Protein 1T6A (pdb70)

Structure (mmCIF, N/CA/C/O backbone):
data_1T6A
#
_entry.id   1T6A
#
_cell.length_a   77.307
_cell.length_b   77.307
_cell.length_c   200.410
_cell.angle_alpha   90.00
_cell.angle_beta   90.00
_cell.angle_gamma   120.00
#
_symmetry.space_group_name_H-M   'H 3 2'
#
loop_
_entity.id
_entity.type
_entity.pdbx_description
1 polymer 'RBSTP2229 gene product'
2 non-polymer 'NITRATE ION'
3 water water
#
loop_
_atom_site.group_PDB
_atom_site.id
_atom_site.type_symbol
_atom_site.label_atom_id
_atom_site.label_alt_id
_atom_site.label_comp_id
_atom_site.label_asym_id
_atom_site.label_entity_id
_atom_site.label_seq_id
_atom_site.pdbx_PDB_ins_code
_atom_site.Cartn_x
_atom_site.Cartn_y
_atom_site.Cartn_z
_atom_site.occupancy
_atom_site.B_iso_or_equiv
_atom_site.auth_seq_id
_atom_site.auth_comp_id
_atom_site.auth_asym_id
_atom_site.auth_atom_id
_atom_site.pdbx_PDB_model_num
ATOM 1 N N . ALA A 1 1 ? -21.551 11.063 122.193 1.00 49.78 0 ALA A N 1
ATOM 2 C CA . ALA A 1 1 ? -21.704 9.821 122.999 1.00 49.48 0 ALA A CA 1
ATOM 3 C C . ALA A 1 1 ? -20.466 9.536 123.868 1.00 48.74 0 ALA A C 1
ATOM 4 O O . ALA A 1 1 ? -20.635 9.117 125.023 1.00 49.74 0 ALA A O 1
ATOM 14 N N . ASN A 1 3 ? -15.928 10.235 125.047 1.00 39.22 2 ASN A N 1
ATOM 15 C CA . ASN A 1 3 ? -14.943 11.246 125.371 1.00 37.39 2 ASN A CA 1
ATOM 16 C C . ASN A 1 3 ? -13.596 10.642 125.820 1.00 34.86 2 ASN A C 1
ATOM 17 O O . ASN A 1 3 ? -13.553 9.668 126.573 1.00 33.62 2 ASN A O 1
ATOM 22 N N . THR A 1 4 ? -12.506 11.230 125.342 1.00 32.00 3 THR A N 1
ATOM 23 C CA . THR A 1 4 ? -11.162 10.904 125.796 1.00 31.26 3 THR A CA 1
ATOM 24 C C . THR A 1 4 ? -10.577 12.172 126.386 1.00 30.30 3 THR A C 1
ATOM 25 O O . THR A 1 4 ? -10.833 13.259 125.889 1.00 30.34 3 THR A O 1
ATOM 29 N N . ASP A 1 5 ? -9.813 12.054 127.458 1.00 29.74 4 ASP A N 1
ATOM 30 C CA . ASP A 1 5 ? -9.124 13.212 127.988 1.00 30.23 4 ASP A CA 1
ATOM 31 C C . ASP A 1 5 ? -7.685 12.934 128.356 1.00 29.12 4 ASP A C 1
ATOM 32 O O . ASP A 1 5 ? -7.338 11.851 128.814 1.00 27.96 4 ASP A O 1
ATOM 37 N N . LEU A 1 6 ? -6.850 13.944 128.158 1.00 27.71 5 LEU A N 1
ATOM 38 C CA . LEU A 1 6 ? -5.486 13.919 128.629 1.00 27.28 5 LEU A CA 1
ATOM 39 C C . LEU A 1 6 ? -5.328 14.866 129.817 1.00 27.47 5 LEU A C 1
ATOM 40 O O . LEU A 1 6 ? -5.476 16.082 129.664 1.00 26.04 5 LEU A O 1
ATOM 45 N N . LYS A 1 7 ? -4.967 14.327 130.973 1.00 27.39 6 LYS A N 1
ATOM 46 C CA . LYS A 1 7 ? -4.582 15.168 132.095 1.00 28.69 6 LYS A CA 1
ATOM 47 C C . LYS A 1 7 ? -3.116 15.593 131.988 1.00 28.63 6 LYS A C 1
ATOM 48 O O . LYS A 1 7 ? -2.203 14.779 132.088 1.00 28.41 6 LYS A O 1
ATOM 54 N N . LEU A 1 8 ? -2.903 16.885 131.794 1.00 28.37 7 LEU A N 1
ATOM 55 C CA . LEU A 1 8 ? -1.573 17.437 131.591 1.00 28.63 7 LEU A CA 1
ATOM 56 C C . LEU A 1 8 ? -0.711 17.315 132.856 1.00 29.50 7 LEU A C 1
ATOM 57 O O . LEU A 1 8 ? -1.241 17.194 133.953 1.00 27.52 7 LEU A O 1
ATOM 62 N N . PRO A 1 9 ? 0.615 17.304 132.703 1.00 30.96 8 PRO A N 1
ATOM 63 C CA . PRO A 1 9 ? 1.503 17.285 133.871 1.00 32.45 8 PRO A CA 1
ATOM 64 C C . PRO A 1 9 ? 1.268 18.493 134.782 1.00 33.95 8 PRO A C 1
ATOM 65 O O . PRO A 1 9 ? 0.913 19.575 134.303 1.00 32.91 8 PRO A O 1
ATOM 69 N N . ALA A 1 10 ? 1.466 18.298 136.081 1.00 36.09 9 ALA A N 1
ATOM 70 C CA . ALA A 1 10 ? 1.231 19.358 137.070 1.00 37.87 9 ALA A CA 1
ATOM 71 C C . ALA A 1 10 ? 1.934 20.630 136.661 1.00 39.27 9 ALA A C 1
ATOM 72 O O . ALA A 1 10 ? 3.096 20.596 136.246 1.00 40.16 9 ALA A O 1
ATOM 74 N N . GLY A 1 11 ? 1.225 21.753 136.738 1.00 40.76 10 GLY A N 1
ATOM 75 C CA . GLY A 1 11 ? 1.815 23.050 136.464 1.00 41.60 10 GLY A CA 1
ATOM 76 C C . GLY A 1 11 ? 1.754 23.478 135.012 1.00 42.73 10 GLY A C 1
ATOM 77 O O . GLY A 1 11 ? 2.015 24.641 134.696 1.00 43.69 10 GLY A O 1
ATOM 78 N N . LYS A 1 12 ? 1.406 22.555 134.123 1.00 43.29 11 LYS A N 1
ATOM 79 C CA . LYS A 1 12 ? 1.327 22.845 132.699 1.00 43.69 11 LYS A CA 1
ATOM 80 C C . LYS A 1 12 ? 0.021 23.550 132.395 1.00 44.02 11 LYS A C 1
ATOM 81 O O . LYS A 1 12 ? -1.046 23.106 132.844 1.00 44.89 11 LYS A O 1
ATOM 87 N N . THR A 1 13 ? 0.107 24.644 131.640 1.00 43.81 12 THR A N 1
ATOM 88 C CA . THR A 1 13 ? -1.073 25.375 131.190 1.00 44.17 12 THR A CA 1
ATOM 89 C C . THR A 1 13 ? -1.229 25.231 129.687 1.00 43.19 12 THR A C 1
ATOM 90 O O . THR A 1 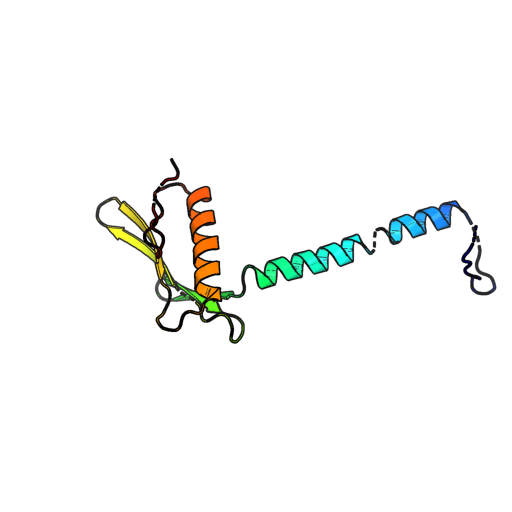13 ? -0.292 24.877 128.972 1.00 44.20 12 THR A O 1
ATOM 102 N N . THR A 1 15 ? -3.855 26.756 126.310 1.00 37.40 14 THR A N 1
ATOM 103 C CA . THR A 1 15 ? -4.949 27.524 125.742 1.00 35.99 14 THR A CA 1
ATOM 104 C C . THR A 1 15 ? -5.447 26.811 124.511 1.00 35.30 14 THR A C 1
ATOM 105 O O . THR A 1 15 ? -4.758 25.950 123.978 1.00 33.97 14 THR A O 1
ATOM 109 N N . ILE A 1 16 ? -6.620 27.210 124.026 1.00 34.73 15 ILE A N 1
ATOM 110 C CA . ILE A 1 16 ? -7.154 26.625 122.812 1.00 35.04 15 ILE A CA 1
ATOM 111 C C . ILE A 1 16 ? -6.255 26.905 121.586 1.00 35.15 15 ILE A C 1
ATOM 112 O O . ILE A 1 16 ? -6.167 26.081 120.688 1.00 33.61 15 ILE A O 1
ATOM 117 N N . GLU A 1 17 ? -5.584 28.056 121.575 1.00 35.46 16 GLU A N 1
ATOM 118 C CA . GLU A 1 17 ? -4.679 28.422 120.480 1.00 36.22 16 GLU A CA 1
ATOM 119 C C . GLU A 1 17 ? -3.426 27.511 120.502 1.00 35.39 16 GLU A C 1
ATOM 120 O O . GLU A 1 17 ? -2.920 27.126 119.459 1.00 35.18 16 GLU A O 1
ATOM 131 N N . ASP A 1 18 ? -2.946 27.156 121.690 1.00 34.62 17 ASP A N 1
ATOM 132 C CA . ASP A 1 18 ? -1.857 26.192 121.826 1.00 34.43 17 ASP A CA 1
ATOM 133 C C . ASP A 1 18 ? -2.280 24.817 121.278 1.00 33.29 17 ASP A C 1
ATOM 134 O O . ASP A 1 18 ? -1.490 24.151 120.603 1.00 32.53 17 ASP A O 1
ATOM 139 N N . VAL A 1 19 ? -3.509 24.399 121.571 1.00 31.67 18 VAL A N 1
ATOM 140 C CA . VAL A 1 19 ? -4.038 23.152 121.031 1.00 31.31 18 VAL A CA 1
ATOM 141 C C . VAL A 1 19 ? -4.120 23.197 119.498 1.00 31.67 18 VAL A C 1
ATOM 142 O O . VAL A 1 19 ? -3.877 22.179 118.842 1.00 29.99 18 VAL A O 1
ATOM 146 N N . LYS A 1 20 ? -4.483 24.348 118.932 1.00 32.13 19 LYS A N 1
ATOM 147 C CA . LYS A 1 20 ? -4.523 24.493 117.474 1.00 33.63 19 LYS A CA 1
ATOM 148 C C . LYS A 1 20 ? -3.134 24.296 116.884 1.00 33.36 19 LYS A C 1
ATOM 149 O O . LYS A 1 20 ? -2.999 23.655 115.866 1.00 33.57 19 LYS A O 1
ATOM 155 N N . GLN A 1 21 ? -2.121 24.848 117.537 1.00 33.67 20 GLN A N 1
ATOM 156 C CA . GLN A 1 21 ? -0.741 24.681 117.109 1.00 34.50 20 GLN A CA 1
ATOM 157 C C . GLN A 1 21 ? -0.318 23.212 117.224 1.00 33.84 20 GLN A C 1
ATOM 158 O O . GLN A 1 21 ? 0.454 22.735 116.387 1.00 33.52 20 GLN A O 1
ATOM 169 N N . LEU A 1 22 ? -0.814 2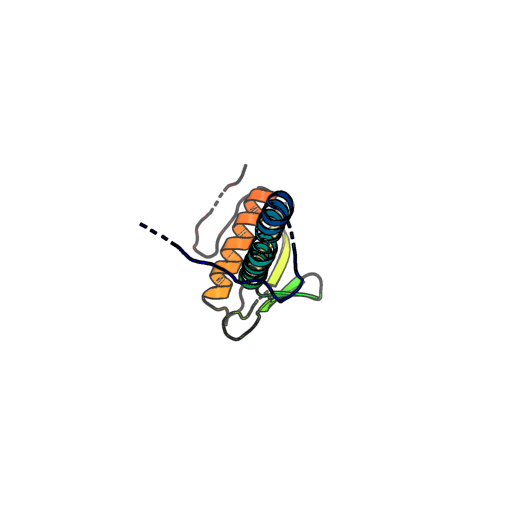2.500 118.240 1.00 32.19 21 LEU A N 1
ATOM 170 C CA . LEU A 1 22 ? -0.495 21.090 118.376 1.00 31.78 21 LEU A CA 1
ATOM 171 C C . LEU A 1 22 ? -1.119 20.268 117.241 1.00 31.44 21 LEU A C 1
ATOM 172 O O . LEU A 1 22 ? -0.485 19.322 116.765 1.00 30.84 21 LEU A O 1
ATOM 177 N N . LEU A 1 23 ? -2.310 20.641 116.778 1.00 30.65 22 LEU A N 1
ATOM 178 C CA . LEU A 1 23 ? -2.923 19.949 115.650 1.00 31.88 22 LEU A CA 1
ATOM 179 C C . LEU A 1 23 ? -2.114 20.180 114.367 1.00 32.21 22 LEU A C 1
ATOM 180 O O . LEU A 1 23 ? -2.025 19.288 113.531 1.00 31.34 22 LEU A O 1
ATOM 185 N N . GLU A 1 24 ? -1.548 21.379 114.221 1.00 32.54 23 GLU A N 1
ATOM 186 C CA . GLU A 1 24 ? -0.698 21.699 113.067 1.00 33.37 23 GLU A CA 1
ATOM 187 C C . GLU A 1 24 ? 0.585 20.894 113.128 1.00 32.18 23 GLU A C 1
ATOM 188 O O . GLU A 1 24 ? 1.020 20.340 112.122 1.00 31.89 23 GLU A O 1
ATOM 194 N N . ARG A 1 25 ? 1.182 20.831 114.312 1.00 31.38 24 ARG A N 1
ATOM 195 C CA . ARG A 1 25 ? 2.346 19.997 114.540 1.00 31.24 24 ARG A CA 1
ATOM 196 C C . ARG A 1 25 ? 2.082 18.515 114.236 1.00 30.68 24 ARG A C 1
ATOM 197 O O . ARG A 1 25 ? 2.969 17.814 113.733 1.00 30.59 24 ARG A O 1
ATOM 205 N N . TYR A 1 26 ? 0.876 18.048 114.539 1.00 29.73 25 TYR A N 1
ATOM 206 C CA . TYR A 1 26 ? 0.489 16.676 114.261 1.00 29.19 25 TYR A CA 1
ATOM 207 C C . TYR A 1 26 ? 0.475 16.444 112.755 1.00 29.36 25 TYR A C 1
ATOM 208 O O . TYR A 1 26 ? 0.958 15.408 112.287 1.00 28.42 25 TYR A O 1
ATOM 217 N N . GLN A 1 27 ? -0.067 17.400 112.003 1.00 29.05 26 GLN A N 1
ATOM 218 C CA . GLN A 1 27 ? -0.087 17.287 110.548 1.00 30.01 26 GLN A CA 1
ATOM 219 C C . GLN A 1 27 ? 1.329 17.337 109.943 1.00 30.33 26 GLN A C 1
ATOM 220 O O . GLN A 1 27 ? 1.571 16.756 108.896 1.00 29.75 26 GLN A O 1
ATOM 238 N N . ALA A 1 29 ? 3.927 16.065 111.573 1.00 30.12 28 ALA A N 1
ATOM 239 C CA . ALA A 1 29 ? 4.432 14.730 111.842 1.00 29.42 28 ALA A CA 1
ATOM 240 C C . ALA A 1 29 ? 3.920 13.741 110.773 1.00 28.86 28 ALA A C 1
ATOM 241 O O . ALA A 1 29 ? 4.659 12.870 110.340 1.00 27.37 28 ALA A O 1
ATOM 243 N N . LEU A 1 30 ? 2.661 13.881 110.368 1.00 27.72 29 LEU A N 1
ATOM 244 C CA . LEU A 1 30 ? 2.087 13.013 109.353 1.00 27.96 29 LEU A CA 1
ATOM 245 C C . LEU A 1 30 ? 2.784 13.253 108.000 1.00 28.42 29 LEU A C 1
ATOM 246 O O . LEU A 1 30 ? 2.961 12.324 107.252 1.00 28.28 29 LEU A O 1
ATOM 251 N N . LYS A 1 31 ? 3.163 14.498 107.704 1.00 29.30 30 LYS A N 1
ATOM 252 C CA . LYS A 1 31 ? 3.926 14.816 106.496 1.00 30.45 30 LYS A CA 1
ATOM 253 C C . LYS A 1 31 ? 5.273 14.090 106.502 1.00 30.32 30 LYS A C 1
ATOM 254 O O . LYS A 1 31 ? 5.667 13.511 105.485 1.00 30.30 30 LYS A O 1
ATOM 260 N N . LYS A 1 32 ? 5.948 14.082 107.646 1.00 29.91 31 LYS A N 1
ATOM 261 C CA . LYS A 1 32 ? 7.224 13.394 107.779 1.00 30.15 31 LYS A CA 1
ATOM 262 C C . LYS A 1 32 ? 7.095 11.889 107.598 1.00 29.21 31 LYS A C 1
ATOM 263 O O . LYS A 1 32 ? 7.961 11.278 106.975 1.00 28.90 31 LYS A O 1
ATOM 269 N N . THR A 1 33 ? 6.011 11.298 108.103 1.00 28.50 32 THR A N 1
ATOM 270 C CA . THR A 1 33 ? 5.723 9.887 107.858 1.00 28.93 32 THR A CA 1
ATOM 271 C C . THR A 1 33 ? 5.479 9.620 106.362 1.00 29.42 32 THR A C 1
ATOM 272 O O . THR A 1 33 ? 5.967 8.620 105.805 1.00 28.59 32 THR A O 1
ATOM 276 N N . GLY A 1 34 ? 4.723 10.512 105.733 1.00 29.39 33 GLY A N 1
ATOM 277 C CA . GLY A 1 34 ? 4.480 10.466 104.303 1.00 29.83 33 GLY A CA 1
ATOM 278 C C . GLY A 1 34 ? 5.769 10.495 103.512 1.00 29.95 33 GLY A C 1
ATOM 279 O O . GLY A 1 34 ? 5.901 9.765 102.561 1.00 30.19 33 GLY A O 1
ATOM 280 N N . GLU A 1 35 ? 6.723 11.318 103.917 1.00 31.04 34 GLU A N 1
ATOM 281 C CA . GLU A 1 35 ? 8.022 11.368 103.246 1.00 32.40 34 GLU A CA 1
ATOM 282 C C . GLU A 1 35 ? 8.767 10.040 103.341 1.00 32.11 34 GLU A C 1
ATOM 283 O O . GLU A 1 35 ? 9.424 9.641 102.388 1.00 31.28 34 GLU A O 1
ATOM 289 N N . GLN A 1 36 ? 8.646 9.356 104.485 1.00 31.58 35 GLN A N 1
ATOM 290 C CA . GLN A 1 36 ? 9.281 8.061 104.683 1.00 31.39 35 GLN A CA 1
ATOM 291 C C . GLN A 1 36 ? 8.672 7.038 103.750 1.00 31.02 35 GLN A C 1
ATOM 292 O O . GLN A 1 36 ? 9.391 6.202 103.210 1.00 30.01 35 GLN A O 1
ATOM 298 N N . LEU A 1 37 ? 7.354 7.086 103.568 1.00 30.73 36 LEU A N 1
ATOM 299 C CA . LEU A 1 37 ? 6.695 6.156 102.660 1.00 31.43 36 LEU A CA 1
ATOM 300 C C . LEU A 1 37 ? 7.137 6.409 101.217 1.00 31.32 36 LEU A C 1
ATOM 301 O O . LEU A 1 37 ? 7.279 5.464 100.460 1.00 31.26 36 LEU A O 1
ATOM 306 N N . GLY A 1 38 ? 7.343 7.674 100.858 1.00 31.18 37 GLY A N 1
ATOM 307 C CA . GLY A 1 38 ? 7.743 8.054 99.517 1.00 31.73 37 GLY A CA 1
ATOM 308 C C . GLY A 1 38 ? 9.155 7.572 99.223 1.00 31.92 37 GLY A C 1
ATOM 309 O O . GLY A 1 38 ? 9.424 7.004 98.157 1.00 31.38 37 GLY A O 1
ATOM 310 N N . TRP A 1 39 ? 10.052 7.812 100.177 1.00 31.86 38 TRP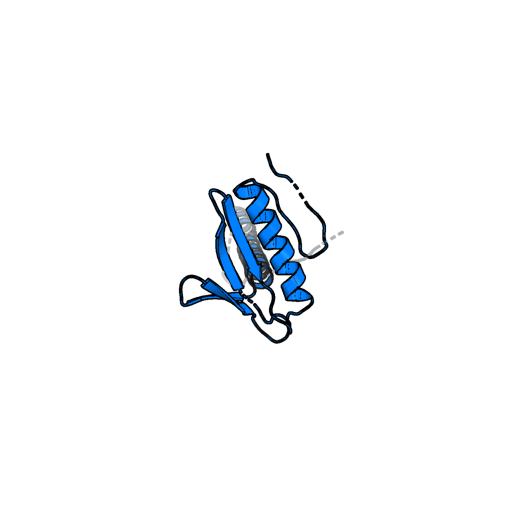 A N 1
ATOM 311 C CA . TRP A 1 39 ? 11.413 7.311 100.120 1.00 32.27 38 TRP A CA 1
ATOM 312 C C . TRP A 1 39 ? 11.445 5.784 99.985 1.00 32.21 38 TRP A C 1
ATOM 313 O O . TRP A 1 39 ? 12.244 5.256 99.228 1.00 32.62 38 TRP A O 1
ATOM 324 N N . ALA A 1 40 ? 10.566 5.088 100.683 1.00 31.21 39 ALA A N 1
ATOM 325 C CA . ALA A 1 40 ? 10.466 3.642 100.558 1.00 31.36 39 ALA A CA 1
ATOM 326 C C . ALA A 1 40 ? 10.070 3.239 99.132 1.00 31.52 39 ALA A C 1
ATOM 327 O O . ALA A 1 40 ? 10.577 2.244 98.607 1.00 31.71 39 ALA A O 1
ATOM 329 N N . TYR A 1 41 ? 9.156 3.999 98.535 1.00 30.95 40 TYR A N 1
ATOM 330 C CA . TYR A 1 41 ? 8.752 3.790 97.155 1.00 30.79 40 TYR A CA 1
ATOM 331 C C . TYR A 1 41 ? 9.946 3.990 96.207 1.00 30.12 40 TYR A C 1
ATOM 332 O O . TYR A 1 41 ? 10.151 3.175 95.347 1.00 29.58 40 TYR A O 1
ATOM 341 N N . GLU A 1 42 ? 10.708 5.065 96.391 1.00 30.22 41 GLU A N 1
ATOM 342 C CA . GLU A 1 42 ? 11.891 5.369 95.580 1.00 30.62 41 GLU A CA 1
ATOM 343 C C . GLU A 1 42 ? 12.918 4.262 95.562 1.00 30.76 41 GLU A C 1
ATOM 344 O O . GLU A 1 42 ? 13.474 3.938 94.495 1.00 30.35 41 GLU A O 1
ATOM 350 N N . GLN A 1 43 ? 13.191 3.715 96.749 1.00 30.06 42 GLN A N 1
ATOM 351 C CA . GLN A 1 43 ? 14.193 2.682 96.921 1.00 30.09 42 GLN A CA 1
ATOM 352 C C . GLN A 1 43 ? 13.765 1.370 96.264 1.00 29.54 42 GLN A C 1
ATOM 353 O O . GLN A 1 43 ? 14.591 0.688 95.637 1.00 30.18 42 GLN A O 1
ATOM 359 N N . ALA A 1 44 ? 12.487 1.026 96.397 1.00 28.57 43 ALA A N 1
ATOM 360 C CA . ALA A 1 44 ? 11.927 -0.197 95.808 1.00 28.33 43 ALA A CA 1
ATOM 361 C C . ALA A 1 44 ? 11.788 -0.100 94.287 1.00 28.04 43 ALA A C 1
ATOM 362 O O . ALA A 1 44 ? 11.874 -1.101 93.577 1.00 27.56 43 ALA A O 1
ATOM 364 N N . ALA A 1 45 ? 11.518 1.107 93.804 1.00 27.74 44 ALA A N 1
ATOM 365 C CA . ALA A 1 45 ? 11.262 1.334 92.389 1.00 28.50 44 ALA A CA 1
ATOM 366 C C . ALA A 1 45 ? 12.575 1.353 91.575 1.00 28.79 44 ALA A C 1
ATOM 367 O O . ALA A 1 45 ? 12.546 1.141 90.376 1.00 29.52 44 ALA A O 1
ATOM 369 N N . PHE A 1 46 ? 13.706 1.621 92.230 1.00 28.97 45 PHE A N 1
ATOM 370 C CA . PHE A 1 46 ? 15.033 1.564 91.586 1.00 29.16 45 PHE A CA 1
ATOM 371 C C . PHE A 1 46 ? 16.039 0.859 92.470 1.00 28.82 45 PHE A C 1
ATOM 372 O O . PHE A 1 46 ? 16.927 1.494 93.072 1.00 29.65 45 PHE A O 1
ATOM 380 N N . PRO A 1 47 ? 15.907 -0.453 92.559 1.00 28.67 46 PRO A N 1
ATOM 381 C CA . PRO A 1 47 ? 16.770 -1.260 93.429 1.00 29.26 46 PRO A CA 1
ATOM 382 C C . PRO A 1 47 ? 18.110 -1.616 92.757 1.00 2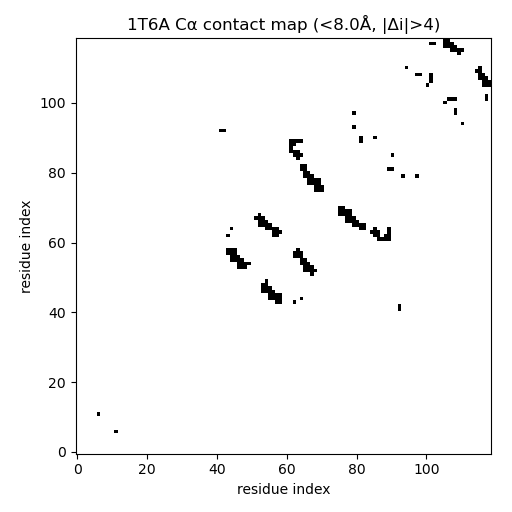9.71 46 PRO A C 1
ATOM 383 O O . PRO A 1 47 ? 18.494 -2.760 92.692 1.00 30.33 46 PRO A O 1
ATOM 387 N N . TYR A 1 48 ? 18.811 -0.616 92.258 1.00 30.40 47 TYR A N 1
ATOM 388 C CA . TYR A 1 48 ? 20.063 -0.841 91.565 1.00 31.13 47 TYR A CA 1
ATOM 389 C C . TYR A 1 48 ? 21.091 0.182 91.987 1.00 32.08 47 TYR A C 1
ATOM 390 O O . TYR A 1 48 ? 20.749 1.292 92.355 1.00 31.73 47 TYR A O 1
ATOM 399 N N . THR A 1 49 ? 22.353 -0.215 91.903 1.00 34.00 48 THR A N 1
ATOM 400 C CA . THR A 1 49 ? 23.495 0.689 91.970 1.00 35.21 48 THR A CA 1
ATOM 401 C C . THR A 1 49 ? 24.072 0.802 90.562 1.00 35.18 48 THR A C 1
ATOM 402 O O . THR A 1 49 ? 24.239 -0.203 89.897 1.00 33.90 48 THR A O 1
ATOM 406 N N . VAL A 1 50 ? 24.384 2.020 90.126 1.00 36.45 49 VAL A N 1
ATOM 407 C CA . VAL A 1 50 ? 24.888 2.283 88.783 1.00 37.72 49 VAL A CA 1
ATOM 408 C C . VAL A 1 50 ? 26.419 2.450 88.755 1.00 39.66 49 VAL A C 1
ATOM 409 O O . VAL A 1 50 ? 26.984 3.246 89.512 1.00 39.17 49 VAL A O 1
ATOM 413 N N . ARG A 1 51 ? 27.079 1.700 87.871 1.00 41.80 50 ARG A N 1
ATOM 414 C CA . ARG A 1 51 ? 28.484 1.946 87.526 1.00 43.29 50 ARG A CA 1
ATOM 415 C C . ARG A 1 51 ? 28.686 1.978 85.998 1.00 43.44 50 ARG A C 1
ATOM 416 O O . ARG A 1 51 ? 27.916 1.390 85.233 1.00 42.90 50 ARG A O 1
ATOM 431 N N . ILE A 1 52 ? 29.717 2.692 85.567 1.00 43.41 51 ILE A N 1
ATOM 432 C CA . ILE A 1 52 ? 30.084 2.761 84.163 1.00 43.86 51 ILE A CA 1
ATOM 433 C C . ILE A 1 52 ? 31.440 2.096 83.956 1.00 43.76 51 ILE A C 1
ATOM 434 O O . ILE A 1 52 ? 32.389 2.379 84.685 1.00 44.13 51 ILE A O 1
ATOM 439 N N . HIS A 1 53 ? 31.508 1.198 82.976 1.00 43.01 52 HIS A N 1
ATOM 440 C CA . HIS A 1 53 ? 32.745 0.540 82.582 1.00 42.92 52 HIS A CA 1
ATOM 441 C C . HIS A 1 53 ? 32.772 0.345 81.062 1.00 41.80 52 HIS A C 1
ATOM 442 O O . HIS A 1 53 ? 31.877 -0.310 80.483 1.00 41.04 52 HIS A O 1
ATOM 449 N N . GLU A 1 54 ? 33.790 0.929 80.432 1.00 40.21 53 GLU A N 1
ATOM 450 C CA . GLU A 1 54 ? 33.967 0.884 78.981 1.00 39.72 53 GLU A CA 1
ATOM 451 C C . GLU A 1 54 ? 32.714 1.349 78.214 1.00 37.90 53 GLU A C 1
ATOM 452 O O . GLU A 1 54 ? 32.240 0.662 77.316 1.00 37.32 53 GLU A O 1
ATOM 458 N N . SER A 1 55 ? 32.201 2.521 78.597 1.00 35.99 54 SER A N 1
ATOM 459 C CA . SER A 1 55 ? 31.043 3.177 77.961 1.00 34.56 54 SER A CA 1
ATOM 460 C C . SER A 1 55 ? 29.724 2.375 77.981 1.00 32.92 54 SER A C 1
ATOM 461 O O . SER A 1 55 ? 28.854 2.610 77.160 1.00 32.40 54 SER A O 1
ATOM 464 N N . VAL A 1 56 ? 29.613 1.437 78.914 1.00 31.81 55 VAL A N 1
ATOM 465 C CA . VAL A 1 56 ? 28.399 0.681 79.184 1.00 31.29 55 VAL A CA 1
ATOM 466 C C . VAL A 1 56 ? 27.997 0.937 80.658 1.00 31.32 55 VAL A C 1
ATOM 467 O O . VAL A 1 56 ? 28.834 0.863 81.582 1.00 30.97 55 VAL A O 1
ATOM 471 N N . LEU A 1 57 ? 26.725 1.229 80.884 1.00 30.83 56 LEU A N 1
ATOM 472 C CA . LEU A 1 57 ? 26.210 1.385 82.256 1.00 31.57 56 LEU A CA 1
ATOM 473 C C . LEU A 1 57 ? 25.741 0.061 82.823 1.00 31.07 56 LEU A C 1
ATOM 474 O O . LEU A 1 57 ? 24.883 -0.581 82.228 1.00 31.84 56 LEU A O 1
ATOM 479 N N . TYR A 1 58 ? 26.305 -0.371 83.942 1.00 30.74 57 TYR A N 1
ATOM 480 C CA . TYR A 1 58 ? 25.877 -1.599 84.588 1.00 31.89 57 TYR A CA 1
ATOM 481 C C . TYR A 1 58 ? 25.079 -1.284 85.841 1.00 32.38 57 TYR A C 1
ATOM 482 O O . TYR A 1 58 ? 25.538 -0.562 86.721 1.00 32.76 57 TYR A O 1
ATOM 491 N N . LEU A 1 59 ? 23.862 -1.804 85.888 1.00 32.64 58 LEU A N 1
ATOM 492 C CA . LEU A 1 59 ? 23.020 -1.729 87.070 1.00 33.09 58 LEU A CA 1
ATOM 493 C C . LEU A 1 59 ? 23.181 -3.028 87.841 1.00 34.10 58 LEU A C 1
ATOM 494 O O . LEU A 1 59 ? 22.951 -4.103 87.295 1.00 34.73 58 LEU A O 1
ATOM 499 N N . GLN A 1 60 ? 23.585 -2.927 89.105 1.00 35.36 59 GLN A N 1
ATOM 500 C CA . GLN A 1 60 ? 23.712 -4.082 89.985 1.00 36.74 59 GLN A CA 1
ATOM 501 C C . GLN A 1 60 ? 22.538 -4.106 90.967 1.00 36.47 59 GLN A C 1
ATOM 502 O O . GLN A 1 60 ? 22.294 -3.150 91.692 1.00 34.68 59 GLN A O 1
ATOM 508 N N . GLY A 1 61 ? 21.825 -5.228 90.996 1.00 37.16 60 GLY A N 1
ATOM 509 C CA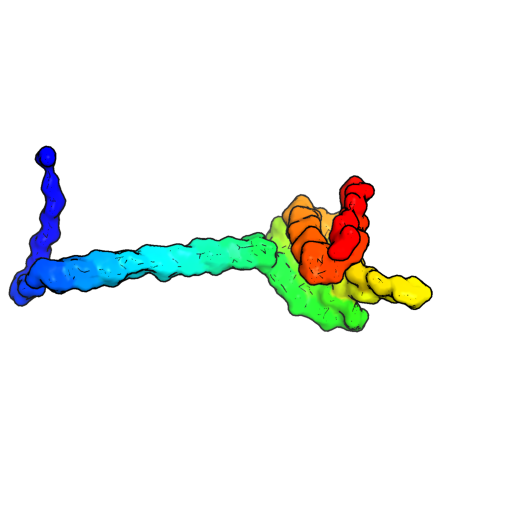 . GLY A 1 61 ? 20.597 -5.323 91.750 1.00 38.08 60 GLY A CA 1
ATOM 510 C C . GLY A 1 61 ? 20.802 -5.521 93.236 1.00 39.14 60 GLY A C 1
ATOM 511 O O . GLY A 1 61 ? 21.663 -6.296 93.655 1.00 38.82 60 GLY A O 1
ATOM 512 N N . ASP A 1 62 ? 19.982 -4.834 94.030 1.00 40.36 61 ASP A N 1
ATOM 513 C CA . ASP A 1 62 ? 19.973 -5.011 95.482 1.00 41.52 61 ASP A CA 1
ATOM 514 C C . ASP A 1 62 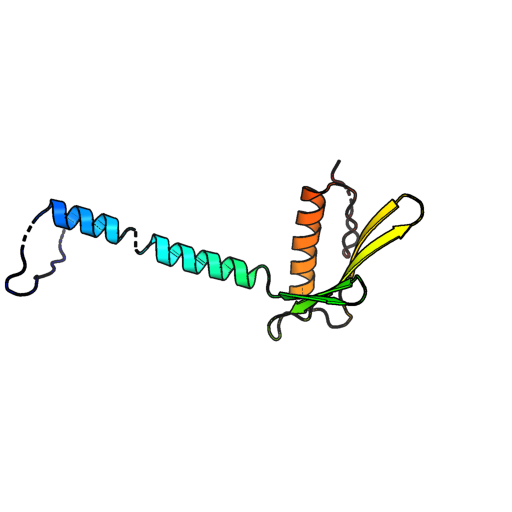? 19.309 -6.327 95.848 1.00 42.01 61 ASP A C 1
ATOM 515 O O . ASP A 1 62 ? 18.191 -6.605 95.406 1.00 42.47 61 ASP A O 1
ATOM 520 N N . GLY A 1 63 ? 20.003 -7.145 96.637 1.00 42.84 62 GLY A N 1
ATOM 521 C CA . GLY A 1 63 ? 19.413 -8.347 97.203 1.00 43.26 62 GLY A CA 1
ATOM 522 C C . GLY A 1 63 ? 19.193 -9.476 96.211 1.00 43.61 62 GLY A C 1
ATOM 523 O O . GLY A 1 63 ? 19.595 -9.395 95.055 1.00 44.07 62 GLY A O 1
ATOM 524 N N . ARG A 1 64 ? 18.534 -10.537 96.667 1.00 44.10 63 ARG A N 1
ATOM 525 C CA . ARG A 1 64 ? 18.378 -11.762 95.870 1.00 44.24 63 ARG A CA 1
ATOM 526 C C . ARG A 1 64 ? 17.365 -11.614 94.722 1.00 42.54 63 ARG A C 1
ATOM 527 O O . ARG A 1 64 ? 17.390 -12.387 93.760 1.00 42.78 63 ARG A O 1
ATOM 535 N N . LEU A 1 65 ? 16.485 -10.622 94.817 1.00 40.12 64 LEU A N 1
ATOM 536 C CA . LEU A 1 65 ? 15.370 -10.501 93.873 1.00 38.66 64 LEU A CA 1
ATOM 537 C C . LEU A 1 65 ? 15.696 -9.767 92.573 1.00 37.25 64 LEU A C 1
ATOM 538 O O . LEU A 1 65 ? 14.905 -9.805 91.626 1.00 36.50 64 LEU A O 1
ATOM 543 N N . TYR A 1 66 ? 16.860 -9.125 92.530 1.00 36.01 65 TYR A N 1
ATOM 544 C CA . TYR A 1 66 ? 17.300 -8.348 91.378 1.00 35.14 65 TYR A CA 1
ATOM 545 C C . TYR A 1 66 ? 18.769 -8.649 91.074 1.00 35.73 65 TYR A C 1
ATOM 546 O O . TYR A 1 66 ? 19.630 -8.440 91.925 1.00 35.31 65 TYR A O 1
ATOM 555 N N . LYS A 1 67 ? 19.055 -9.135 89.868 1.00 35.82 66 LYS A N 1
ATOM 556 C CA . LYS A 1 67 ? 20.439 -9.359 89.455 1.00 36.31 66 LYS A CA 1
ATOM 557 C C . LYS A 1 67 ? 21.063 -8.109 88.853 1.00 35.09 66 LYS A C 1
ATOM 558 O O . LYS A 1 67 ? 22.101 -7.638 89.328 1.00 35.10 66 LYS A O 1
ATOM 564 N N . GLY A 1 68 ? 20.435 -7.588 87.803 1.00 33.53 67 GLY A N 1
ATOM 565 C CA . GLY A 1 68 ? 20.901 -6.394 87.140 1.00 33.03 67 GLY A CA 1
ATOM 566 C C . GLY A 1 68 ? 20.622 -6.347 85.641 1.00 31.95 67 GLY A C 1
ATOM 567 O O . GLY A 1 68 ? 19.943 -7.208 85.069 1.00 31.20 67 GLY A O 1
ATOM 576 N N . ALA A 1 70 ? 22.313 -4.094 81.775 1.00 28.23 69 ALA A N 1
ATOM 577 C CA . ALA A 1 70 ? 23.379 -3.340 81.143 1.00 28.78 69 ALA A CA 1
ATOM 578 C C . ALA A 1 70 ? 22.782 -2.442 80.083 1.00 28.57 69 ALA A C 1
ATOM 579 O O . ALA A 1 70 ? 21.989 -2.905 79.248 1.00 28.86 69 ALA A O 1
ATOM 581 N N . ILE A 1 71 ? 23.134 -1.166 80.122 1.00 27.76 70 ILE A N 1
ATOM 582 C CA . ILE A 1 71 ? 22.580 -0.178 79.219 1.00 27.96 70 ILE A CA 1
ATOM 583 C C . ILE A 1 71 ? 23.699 0.478 78.437 1.00 28.08 70 ILE A C 1
ATOM 584 O O . ILE A 1 71 ? 24.679 0.930 79.015 1.00 27.63 70 ILE A O 1
ATOM 589 N N . SER A 1 72 ? 23.528 0.548 77.120 1.00 28.15 71 SER A N 1
ATOM 590 C CA . SER A 1 72 ? 24.529 1.103 76.222 1.00 28.53 71 SER A CA 1
ATOM 591 C C . SER A 1 72 ? 23.894 1.834 75.061 1.00 28.51 71 SER A C 1
ATOM 592 O O . SER A 1 72 ? 22.670 1.745 74.830 1.00 28.05 71 SER A O 1
ATOM 595 N N . VAL A 1 73 ? 24.725 2.599 74.358 1.00 27.91 72 VAL A N 1
ATOM 596 C CA . VAL A 1 73 ? 24.319 3.297 73.168 1.00 28.17 72 VAL A CA 1
ATOM 597 C C . VAL A 1 73 ? 24.878 2.549 71.955 1.00 29.18 72 VAL A C 1
ATOM 598 O O . VAL A 1 73 ? 26.018 2.122 71.961 1.00 28.48 72 VAL A O 1
ATOM 602 N N . ARG A 1 74 ? 24.046 2.399 70.926 1.00 29.89 73 ARG A N 1
ATOM 603 C CA . ARG A 1 74 ? 24.405 1.706 69.703 1.00 30.10 73 ARG A CA 1
ATOM 604 C C . ARG A 1 74 ? 24.117 2.634 68.534 1.00 30.32 73 ARG A C 1
ATOM 605 O O . ARG A 1 74 ? 23.105 3.348 68.540 1.00 30.04 73 ARG A O 1
ATOM 620 N N . THR A 1 75 ? 25.046 2.705 67.577 1.00 30.33 74 THR A N 1
ATOM 621 C CA . THR A 1 75 ? 24.815 3.405 66.314 1.00 30.87 74 THR A CA 1
ATOM 622 C C . THR A 1 75 ? 24.971 2.412 65.149 1.00 31.23 74 THR A C 1
ATOM 623 O O . THR A 1 75 ? 25.821 1.515 65.196 1.00 31.26 74 THR A O 1
ATOM 627 N N . ALA A 1 76 ? 24.143 2.560 64.127 1.00 30.84 75 ALA A N 1
ATOM 628 C CA . ALA A 1 76 ? 24.257 1.767 62.909 1.00 31.47 75 ALA A CA 1
ATOM 629 C C . ALA A 1 76 ? 23.816 2.675 61.772 1.00 31.69 75 ALA A C 1
ATOM 630 O O . ALA A 1 76 ? 22.678 3.123 61.747 1.00 31.00 75 ALA A O 1
ATOM 632 N N . GLY A 1 77 ? 24.729 2.987 60.858 1.00 32.52 76 GLY A N 1
ATOM 633 C CA . GLY A 1 77 ? 24.466 4.006 59.859 1.00 33.27 76 GLY A CA 1
ATOM 634 C C . GLY A 1 77 ? 24.200 5.347 60.540 1.00 33.64 76 GLY A C 1
ATOM 635 O O . GLY A 1 77 ? 24.958 5.763 61.398 1.00 33.88 76 GLY A O 1
ATOM 636 N N . GLU A 1 78 ? 23.106 6.005 60.183 1.00 34.35 77 GLU A N 1
ATOM 637 C CA . GLU A 1 78 ? 22.737 7.266 60.834 1.00 35.61 77 GLU A CA 1
ATOM 638 C C . GLU A 1 78 ? 21.668 7.071 61.943 1.00 35.10 77 GLU A C 1
ATOM 639 O O . GLU A 1 78 ? 21.062 8.036 62.412 1.00 35.86 77 GLU A O 1
ATOM 645 N N . GLU A 1 79 ? 21.459 5.831 62.367 1.00 34.19 78 GLU A N 1
ATOM 646 C CA . GLU A 1 79 ? 20.476 5.516 63.406 1.00 33.76 78 GLU A CA 1
ATOM 647 C C . GLU A 1 79 ? 21.189 5.383 64.741 1.00 31.90 78 GLU A C 1
ATOM 648 O O . GLU A 1 79 ? 22.362 4.980 64.792 1.00 30.08 78 GLU A O 1
ATOM 654 N N . THR A 1 80 ? 20.484 5.740 65.812 1.00 29.59 79 THR A N 1
ATOM 655 C CA . THR A 1 80 ? 20.998 5.643 67.175 1.00 29.06 79 THR A CA 1
ATOM 656 C C . THR A 1 80 ? 19.952 4.981 68.068 1.00 28.15 79 THR A C 1
ATOM 657 O O . THR A 1 80 ? 18.748 5.269 67.954 1.00 27.47 79 THR A O 1
ATOM 661 N N . PHE A 1 81 ? 20.435 4.105 68.938 1.00 26.90 80 PHE A N 1
ATOM 662 C CA . PHE A 1 81 ? 19.617 3.276 69.789 1.00 27.02 80 PHE A CA 1
ATOM 663 C C . PHE A 1 81 ? 20.114 3.318 71.224 1.00 27.16 80 PHE A C 1
ATOM 664 O O . PHE A 1 81 ? 21.334 3.449 71.467 1.00 26.08 80 PHE A O 1
ATOM 672 N N . ILE A 1 82 ? 19.189 3.149 72.170 1.00 26.67 81 ILE A N 1
ATOM 673 C CA . ILE A 1 82 ? 19.578 2.770 73.525 1.00 27.70 81 ILE A CA 1
ATOM 674 C C . ILE A 1 82 ? 19.196 1.322 73.742 1.00 27.27 81 ILE A C 1
ATOM 675 O O . ILE A 1 82 ? 18.068 0.961 73.522 1.00 26.86 81 ILE A O 1
ATOM 680 N N . ASP A 1 83 ? 20.163 0.490 74.123 1.00 27.55 82 ASP A N 1
ATOM 681 C CA . ASP A 1 83 ? 19.964 -0.933 74.317 1.00 27.76 82 ASP A CA 1
ATOM 682 C C . ASP A 1 83 ? 19.947 -1.221 75.804 1.00 27.69 82 ASP A C 1
ATOM 683 O O . ASP A 1 83 ? 20.794 -0.718 76.530 1.00 26.84 82 ASP A O 1
ATOM 688 N N . ILE A 1 84 ? 19.003 -2.053 76.236 1.00 27.96 83 ILE A N 1
ATOM 689 C CA . ILE A 1 84 ? 18.966 -2.577 77.594 1.00 29.34 83 ILE A CA 1
ATOM 690 C C . ILE A 1 84 ? 19.047 -4.078 77.500 1.00 29.99 83 ILE A C 1
ATOM 691 O O . ILE A 1 84 ? 18.129 -4.720 76.989 1.00 30.25 83 ILE A O 1
ATOM 696 N N . ALA A 1 85 ? 20.172 -4.627 77.948 1.00 31.29 84 ALA A N 1
ATOM 697 C CA . ALA A 1 85 ? 20.432 -6.055 77.924 1.00 32.41 84 ALA A CA 1
ATOM 698 C C . ALA A 1 85 ? 20.269 -6.663 79.312 1.00 33.46 84 ALA A C 1
ATOM 699 O O . ALA A 1 85 ? 20.896 -6.223 80.275 1.00 32.39 84 ALA A O 1
ATOM 701 N N . LEU A 1 86 ? 19.424 -7.680 79.404 1.00 35.10 85 LEU A N 1
ATOM 702 C CA . LEU A 1 86 ? 19.305 -8.472 80.612 1.00 36.66 85 LEU A CA 1
ATOM 703 C C . LEU A 1 86 ? 20.194 -9.706 80.507 1.00 38.72 85 LEU A C 1
ATOM 704 O O . LEU A 1 86 ? 20.137 -10.419 79.514 1.00 38.08 85 LEU A O 1
ATOM 709 N N . PRO A 1 87 ? 20.991 -9.967 81.542 1.00 41.26 86 PRO A N 1
ATOM 710 C CA . PRO A 1 87 ? 21.870 -11.137 81.555 1.00 42.74 86 PRO A CA 1
ATOM 711 C C . PRO A 1 87 ? 21.078 -12.434 81.719 1.00 44.20 86 PRO A C 1
ATOM 712 O O . PRO A 1 87 ? 19.889 -12.382 82.068 1.00 44.67 86 PRO A O 1
ATOM 716 N N . PRO A 1 88 ? 21.706 -13.575 81.419 1.00 45.56 87 PRO A N 1
ATOM 717 C CA . PRO A 1 88 ? 21.050 -14.890 81.516 1.00 45.85 87 PRO A CA 1
ATOM 718 C C . PRO A 1 88 ? 20.332 -15.171 82.837 1.00 45.41 87 PRO A C 1
ATOM 719 O O . PRO A 1 88 ? 19.242 -15.751 82.818 1.00 45.69 87 PRO A O 1
ATOM 723 N N . GLY A 1 89 ? 20.907 -14.746 83.952 1.00 44.59 88 GLY A N 1
ATOM 724 C CA . GLY A 1 89 ? 20.279 -14.990 85.247 1.00 44.33 88 GLY A CA 1
ATOM 725 C C . GLY A 1 89 ? 19.255 -13.949 85.703 1.00 43.26 88 GLY A C 1
ATOM 726 O O . GLY A 1 89 ? 18.863 -13.948 86.864 1.00 43.87 88 GLY A O 1
ATOM 727 N N . ALA A 1 90 ? 18.809 -13.073 84.804 1.00 41.85 89 ALA A N 1
ATOM 728 C CA . ALA A 1 90 ? 17.955 -11.946 85.179 1.00 40.04 89 ALA A CA 1
ATOM 729 C C . ALA A 1 90 ? 16.656 -12.440 85.809 1.00 38.76 89 ALA A C 1
ATOM 730 O O . ALA A 1 90 ? 16.064 -13.408 85.348 1.00 39.13 89 ALA A O 1
ATOM 732 N N . THR A 1 91 ? 16.201 -11.758 86.852 1.00 36.80 90 THR A N 1
ATOM 733 C CA . THR A 1 91 ? 15.011 -12.181 87.576 1.00 35.25 90 THR A CA 1
ATOM 734 C C . THR A 1 91 ? 13.722 -11.628 86.983 1.00 34.09 90 THR A C 1
ATOM 735 O O . THR A 1 91 ? 13.737 -10.726 86.152 1.00 33.54 90 THR A O 1
ATOM 739 N N . HIS A 1 92 ? 12.614 -12.181 87.456 1.00 33.01 91 HIS A N 1
ATOM 740 C CA . HIS A 1 92 ? 11.281 -11.642 87.252 1.00 32.59 91 HIS A CA 1
ATOM 741 C C . HIS A 1 92 ? 11.288 -10.147 87.535 1.00 31.81 91 HIS A C 1
ATOM 742 O O . HIS A 1 92 ? 10.768 -9.370 86.748 1.00 30.92 91 HIS A O 1
ATOM 749 N N . GLY A 1 93 ? 11.913 -9.756 88.647 1.00 30.98 92 GLY A N 1
ATOM 750 C CA . GLY A 1 93 ? 11.982 -8.365 89.049 1.00 30.43 92 GLY A CA 1
ATOM 751 C C . GLY A 1 93 ? 12.720 -7.485 88.054 1.00 29.65 92 GLY A C 1
ATOM 752 O O . GLY A 1 93 ? 12.238 -6.414 87.702 1.00 29.05 92 GLY A O 1
ATOM 753 N N . ASP A 1 94 ? 13.885 -7.944 87.605 1.00 29.55 93 ASP A N 1
ATOM 754 C CA . ASP A 1 94 ? 14.700 -7.229 86.629 1.00 29.08 93 ASP A CA 1
ATOM 755 C C . ASP A 1 94 ? 13.926 -6.964 85.345 1.00 29.14 93 ASP A C 1
ATOM 756 O O . ASP A 1 94 ? 14.049 -5.896 84.780 1.00 29.08 93 ASP A O 1
ATOM 761 N N . LYS A 1 95 ? 13.155 -7.946 84.875 1.00 29.06 94 LYS A N 1
ATOM 762 C CA . LYS A 1 95 ? 12.419 -7.803 83.634 1.00 30.21 94 LYS A CA 1
ATOM 763 C C . LYS A 1 95 ? 11.409 -6.665 83.759 1.00 29.35 94 LYS A C 1
ATOM 764 O O . LYS A 1 95 ? 11.313 -5.818 82.880 1.00 29.34 94 LYS A O 1
ATOM 770 N N . GLY A 1 96 ? 10.651 -6.673 84.849 1.00 28.04 95 GLY A N 1
ATOM 771 C CA . GLY A 1 96 ? 9.704 -5.621 85.134 1.00 27.42 95 GLY A CA 1
ATOM 772 C C . GLY A 1 96 ? 10.356 -4.256 85.230 1.00 27.15 95 GLY A C 1
ATOM 773 O O . GLY A 1 96 ? 9.862 -3.293 84.641 1.00 26.67 95 GLY A O 1
ATOM 774 N N . LYS A 1 97 ? 11.478 -4.158 85.938 1.00 26.56 96 LYS A N 1
ATOM 775 C CA . LYS A 1 97 ? 12.142 -2.872 86.066 1.00 27.02 96 LYS A CA 1
ATOM 776 C C . LYS A 1 97 ? 12.662 -2.378 84.722 1.00 26.78 96 LYS A C 1
ATOM 777 O O . LYS A 1 97 ? 12.533 -1.196 84.412 1.00 26.43 96 LYS A O 1
ATOM 783 N N . ALA A 1 98 ? 13.179 -3.284 83.897 1.00 26.50 97 ALA A N 1
ATOM 784 C CA . ALA A 1 98 ? 13.690 -2.905 82.581 1.00 26.88 97 ALA A CA 1
ATOM 785 C C . ALA A 1 98 ? 12.537 -2.412 81.737 1.00 27.14 97 ALA A C 1
ATOM 786 O O . ALA A 1 98 ? 12.670 -1.432 81.027 1.00 27.35 97 ALA A O 1
ATOM 788 N N . ASN A 1 99 ? 11.402 -3.094 81.815 1.00 27.76 98 ASN A N 1
ATOM 789 C CA . ASN A 1 99 ? 10.220 -2.668 81.073 1.00 28.53 98 ASN A CA 1
ATOM 790 C C . ASN A 1 99 ? 9.791 -1.261 81.504 1.00 27.81 98 ASN A C 1
ATOM 791 O O . ASN A 1 99 ? 9.530 -0.415 80.663 1.00 25.93 98 ASN A O 1
ATOM 796 N N . GLU A 1 100 ? 9.767 -1.014 82.815 1.00 27.74 99 GLU A N 1
ATOM 797 C CA . GLU A 1 100 ? 9.375 0.289 83.363 1.00 28.58 99 GLU A CA 1
ATOM 798 C C . GLU A 1 100 ? 10.303 1.419 82.890 1.00 28.21 99 GLU A C 1
ATOM 799 O O . GLU A 1 100 ? 9.850 2.459 82.445 1.00 28.48 99 GLU A O 1
ATOM 805 N N . PHE A 1 101 ? 11.604 1.216 83.005 1.00 27.78 100 PHE A N 1
ATOM 806 C CA . PHE A 1 101 ? 12.553 2.239 82.602 1.00 27.64 100 PHE A CA 1
ATOM 807 C C . PHE A 1 101 ? 12.533 2.469 81.085 1.00 26.39 100 PHE A C 1
ATOM 808 O O . PHE A 1 101 ? 12.683 3.595 80.646 1.00 26.03 100 PHE A O 1
ATOM 816 N N . SER A 1 102 ? 12.342 1.411 80.306 1.00 25.38 101 SER A N 1
ATOM 817 C CA . SER A 1 102 ? 12.368 1.529 78.857 1.00 25.39 101 SER A CA 1
ATOM 818 C C . SER A 1 102 ? 11.187 2.375 78.375 1.00 25.20 101 SER A C 1
ATOM 819 O O . SER A 1 102 ? 11.353 3.261 77.525 1.00 24.93 101 SER A O 1
ATOM 824 N N . LYS A 1 103 ? 10.006 2.116 78.935 1.00 24.90 102 LYS A N 1
ATOM 825 C CA . LYS A 1 103 ? 8.813 2.884 78.582 1.00 25.62 102 LYS A CA 1
ATOM 826 C C . LYS A 1 103 ? 8.964 4.347 78.971 1.00 25.08 102 LYS A C 1
ATOM 827 O O . LYS A 1 103 ? 8.656 5.217 78.191 1.00 25.25 102 LYS A O 1
ATOM 833 N N . TRP A 1 104 ? 9.437 4.621 80.179 1.00 24.82 103 TRP A N 1
ATOM 834 C CA . TRP A 1 104 ? 9.692 6.012 80.581 1.00 24.94 103 TRP A CA 1
ATOM 835 C C . TRP A 1 104 ? 10.683 6.697 79.636 1.00 25.22 103 TRP A C 1
ATOM 836 O O . TRP A 1 104 ? 10.497 7.844 79.218 1.00 25.69 103 TRP A O 1
ATOM 847 N N . LEU A 1 105 ? 11.736 5.975 79.287 1.00 25.40 104 LEU A N 1
ATOM 848 C CA . LEU A 1 105 ? 12.738 6.492 78.370 1.00 26.27 104 LEU A CA 1
ATOM 849 C C . LEU A 1 105 ? 12.127 6.847 77.012 1.00 25.07 104 LEU A C 1
ATOM 850 O O . LEU A 1 105 ? 12.387 7.901 76.474 1.00 24.62 104 LEU A O 1
ATOM 855 N N . ALA A 1 106 ? 11.299 5.968 76.478 1.00 25.45 105 ALA A N 1
ATOM 856 C CA . ALA A 1 106 ? 10.655 6.178 75.194 1.00 25.72 105 ALA A CA 1
ATOM 857 C C . ALA A 1 106 ? 9.691 7.380 75.226 1.00 26.99 105 ALA A C 1
ATOM 858 O O . ALA A 1 106 ? 9.674 8.181 74.314 1.00 26.13 105 ALA A O 1
ATOM 860 N N . LYS A 1 107 ? 8.893 7.495 76.286 1.00 28.51 106 LYS A N 1
ATOM 861 C CA . LYS A 1 107 ? 8.023 8.664 76.480 1.00 29.96 106 LYS A CA 1
ATOM 862 C C . LYS A 1 107 ? 8.834 9.935 76.586 1.00 29.48 106 LYS A C 1
ATOM 863 O O . LYS A 1 107 ? 8.411 10.970 76.111 1.00 29.50 106 LYS A O 1
ATOM 869 N N . THR A 1 108 ? 10.012 9.857 77.184 1.00 29.24 107 THR A N 1
ATOM 870 C CA . THR A 1 108 ? 10.799 11.067 77.425 1.00 29.66 107 THR A CA 1
ATOM 871 C C . THR A 1 108 ? 11.505 11.547 76.141 1.00 29.74 107 THR A C 1
ATOM 872 O O . THR A 1 108 ? 11.509 12.738 75.843 1.00 29.40 107 THR A O 1
ATOM 876 N N . LEU A 1 109 ? 12.067 10.606 75.376 1.00 29.06 108 LEU A N 1
ATOM 877 C CA . LEU A 1 109 ? 12.909 10.934 74.222 1.00 28.61 108 LEU A CA 1
ATOM 878 C C . LEU A 1 109 ? 12.176 10.835 72.900 1.00 28.38 108 LEU A C 1
ATOM 879 O O . LEU A 1 109 ? 12.607 11.408 71.929 1.00 28.86 108 LEU A O 1
ATOM 884 N N . GLY A 1 110 ? 11.094 10.064 72.851 1.00 28.07 109 GLY A N 1
ATOM 885 C CA . GLY A 1 110 ? 10.471 9.697 71.593 1.00 27.74 109 GLY A CA 1
ATOM 886 C C . GLY A 1 110 ? 11.235 8.564 70.903 1.00 27.90 109 GLY A C 1
ATOM 887 O O . GLY A 1 110 ? 12.276 8.087 71.374 1.00 28.24 109 GLY A O 1
ATOM 888 N N . GLY A 1 111 ? 10.709 8.124 69.774 1.00 28.01 110 GLY A N 1
ATOM 889 C CA . GLY A 1 111 ? 11.333 7.089 68.973 1.00 28.06 110 GLY A CA 1
ATOM 890 C C . GLY A 1 111 ? 10.482 5.837 68.933 1.00 28.35 110 GLY A C 1
ATOM 891 O O . GLY A 1 111 ? 9.273 5.875 69.184 1.00 28.69 110 GLY A O 1
ATOM 892 N N . GLU A 1 112 ? 11.117 4.717 68.626 1.00 27.79 111 GLU A N 1
ATOM 893 C CA . GLU A 1 112 ? 10.420 3.455 68.455 1.00 28.20 111 GLU A CA 1
ATOM 894 C C . GLU A 1 112 ? 11.001 2.429 69.429 1.00 26.98 111 GLU A C 1
ATOM 895 O O . GLU A 1 112 ? 12.184 2.111 69.363 1.00 25.66 111 GLU A O 1
ATOM 901 N N . LEU A 1 113 ? 10.175 1.969 70.363 1.00 25.66 112 LEU A N 1
ATOM 902 C CA . LEU A 1 113 ? 10.578 1.019 71.387 1.00 26.06 112 LEU A CA 1
ATOM 903 C C . LEU A 1 113 ? 10.265 -0.414 70.973 1.00 26.31 112 LEU A C 1
ATOM 904 O O . LEU A 1 113 ? 9.130 -0.739 70.674 1.00 26.91 112 LEU A O 1
ATOM 909 N N . HIS A 1 114 ? 11.275 -1.273 70.980 1.00 26.65 113 HIS A N 1
ATOM 910 C CA . HIS A 1 114 ? 11.100 -2.691 70.721 1.00 27.45 113 HIS A CA 1
ATOM 911 C C . HIS A 1 114 ? 11.358 -3.427 72.022 1.00 27.08 113 HIS A C 1
ATOM 912 O O . HIS A 1 114 ? 12.504 -3.602 72.436 1.00 25.86 113 HIS A O 1
ATOM 919 N N . LEU A 1 115 ? 10.272 -3.810 72.678 1.00 27.29 114 LEU A N 1
ATOM 920 C CA . LEU A 1 115 ? 10.327 -4.494 73.960 1.00 29.01 114 LEU A CA 1
ATOM 921 C C . LEU A 1 115 ? 10.707 -5.956 73.765 1.00 29.54 114 LEU A C 1
ATOM 922 O O . LEU A 1 115 ? 10.483 -6.519 72.696 1.00 28.01 114 LEU A O 1
ATOM 927 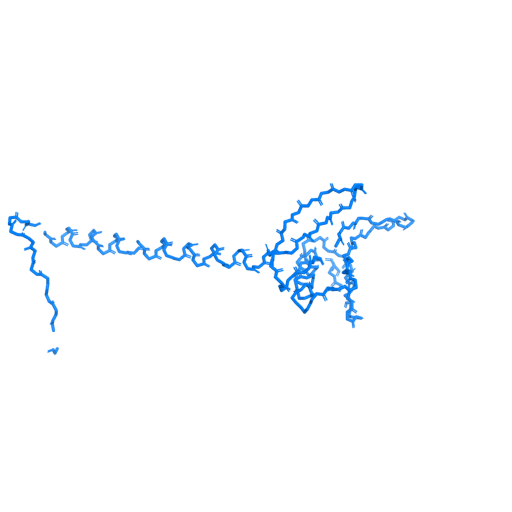N N . PHE A 1 116 ? 11.257 -6.588 74.791 1.00 31.62 115 PHE A N 1
ATOM 928 C CA . PHE A 1 116 ? 11.737 -7.960 74.608 1.00 33.59 115 PHE A CA 1
ATOM 929 C C . PHE A 1 116 ? 10.569 -8.941 74.484 1.00 33.39 115 PHE A C 1
ATOM 930 O O . PHE A 1 116 ? 10.758 -10.051 74.051 1.00 32.81 115 PHE A O 1
ATOM 938 N N . SER A 1 117 ? 9.366 -8.509 74.839 1.00 33.14 116 SER A N 1
ATOM 939 C CA . SER A 1 117 ? 8.163 -9.303 74.611 1.00 33.42 116 SER A CA 1
ATOM 940 C C . SER A 1 117 ? 7.757 -9.420 73.127 1.00 33.18 116 SER A C 1
ATOM 941 O O . SER A 1 117 ? 6.811 -10.131 72.816 1.00 33.04 116 SER A O 1
ATOM 944 N N . GLY A 1 118 ? 8.430 -8.687 72.234 1.00 32.83 117 GLY A N 1
ATOM 945 C CA . GLY A 1 118 ? 8.062 -8.612 70.830 1.00 32.49 117 GLY A CA 1
ATOM 946 C C . GLY A 1 118 ? 7.130 -7.457 70.474 1.00 32.64 117 GLY A C 1
ATOM 947 O O . GLY A 1 118 ? 6.871 -7.212 69.320 1.00 32.50 117 GLY A O 1
ATOM 948 N N . ARG A 1 119 ? 6.638 -6.737 71.470 1.00 33.12 118 ARG A N 1
ATOM 949 C CA . ARG A 1 119 ? 5.784 -5.571 71.257 1.00 32.95 118 ARG A CA 1
ATOM 950 C C . ARG A 1 119 ? 6.610 -4.369 70.819 1.00 32.60 118 ARG A C 1
ATOM 951 O O . ARG A 1 119 ? 7.690 -4.150 71.316 1.00 31.15 118 ARG A O 1
ATOM 959 N N . THR A 1 120 ? 6.078 -3.602 69.878 1.00 32.60 119 THR A N 1
ATOM 960 C CA . THR A 1 120 ? 6.669 -2.357 69.425 1.00 32.87 119 THR A CA 1
ATOM 961 C C . THR A 1 120 ? 5.744 -1.191 69.807 1.00 32.69 119 THR A C 1
ATOM 962 O O . THR A 1 120 ? 4.550 -1.239 69.541 1.00 32.43 119 THR A O 1
ATOM 974 N N . VAL A 1 122 ? 5.379 3.072 69.343 1.00 32.82 121 VAL A N 1
ATOM 975 C CA . VAL A 1 122 ? 5.892 4.254 68.639 1.00 33.96 121 VAL A CA 1
ATOM 976 C C . VAL A 1 122 ? 5.495 5.558 69.338 1.00 34.64 121 VAL A C 1
ATOM 977 O O . VAL A 1 122 ? 4.319 5.811 69.567 1.00 34.48 121 VAL A O 1
ATOM 981 N N . PHE A 1 123 ? 6.495 6.373 69.674 1.00 35.34 122 PHE A N 1
ATOM 982 C CA . PHE A 1 123 ? 6.296 7.698 70.264 1.00 36.06 122 PHE A CA 1
ATOM 983 C C . PHE A 1 123 ? 6.747 8.807 69.310 1.00 37.33 122 PHE A C 1
ATOM 984 O O . PHE A 1 123 ? 7.933 9.123 69.241 1.00 38.49 122 PHE A O 1
ATOM 992 N N . GLY A 1 124 ? 5.800 9.397 68.581 1.00 38.58 123 GLY A N 1
ATOM 993 C CA . GLY A 1 124 ? 6.080 10.389 67.536 1.00 39.46 123 GLY A CA 1
ATOM 994 C C A GLY A 1 124 ? 5.356 9.692 66.393 0.51 39.51 123 GLY A C 1
ATOM 995 C C B GLY A 1 124 ? 6.894 11.430 68.292 0.49 39.60 123 GLY A C 1
ATOM 996 O O A GLY A 1 124 ? 4.122 9.638 66.364 0.51 39.83 123 GLY A O 1
ATOM 997 O O B GLY A 1 124 ? 6.440 12.038 69.265 0.49 40.03 123 GLY A O 1
#

Nearest PDB structures (foldseek):
  1t6a-assembly1_A  TM=1.005E+00  e=8.126E-20  Geobacillus stearothermophilus
  7n9i-assembly1_A  TM=4.044E-01  e=2.988E+00  Drosophila melanogaster
  3s5e-assembly1_A  TM=3.757E-01  e=3.380E+00  Homo sapiens
  2it9-assembly1_A  TM=3.322E-01  e=3.823E+00  Prochlorococcus marinus str. NATL2A

CATH classification: 1.20.5.850 (+1 more: 3.30.310.120)

Secondary structure (DSSP, 8-state):
------PPTT---HHHHHHHHHHH--HHHHHHHHHHHHHHHH--EEEEEETTEEEEEESSTT----EEEEEETTEEEEEEPPPTT--HHHHHHHHHHHHHHHHHH-B----TTS---B-

B-factor: mean 35.55, std 7.61, range [24.24, 66.46]

Organism: Geobacillus stearothermophilus (NCBI:txid1422)

InterPro domains:
  IPR015062 Protein of unknown function DUF1885 [PF08968] (7-124)
  IPR036294 Rbstp2229-like superfamily [SSF111171] (1-124)

Radius of gyration: 24.82 Å; Cα contacts (8 Å, |Δi|>4): 110; chains: 1; bounding box: 56×43×77 Å

Solvent-accessible surface area: 10318 Å² total

Sequence (119 aa):
ANTDLKLPAGKTTIEDVKQLLERYQALKKTGEQLGWAYEQAAFPYTVRIHESVLYLQGDGRLYKG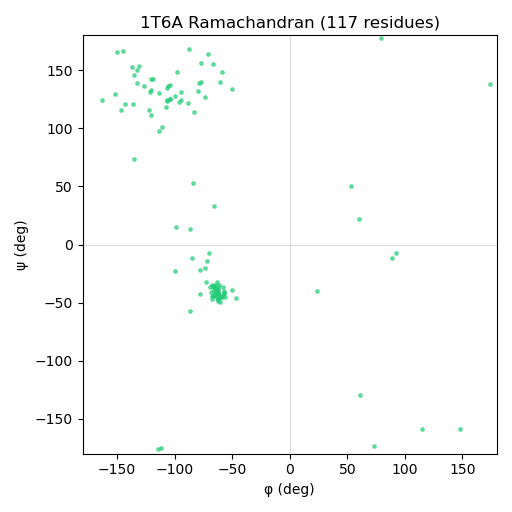AISVRTAGEETFIDIALPPGATHGDKGKANEFSKWLAKTLGGELHLFSGRTVFG

Foldseek 3Di:
DDDDDDDPPPDDDVVVVVVVVVVVVVVVVVVVVVVVVVVCLLQQWDWDDDPQWIWTAGDDDQAGTIWHWDDDDNDIDIDDDDDPVGHPSHLVSVVVVQVVVCQVPWDKDQRPVRDMGGD